Protein AF-A0AAW6ASC0-F1 (afdb_monomer_lite)

Structure (mmCIF, N/CA/C/O backbone):
data_AF-A0AAW6ASC0-F1
#
_entry.id   AF-A0AAW6ASC0-F1
#
loop_
_atom_site.group_PDB
_atom_site.id
_atom_site.type_symbol
_atom_site.label_atom_id
_atom_site.label_alt_id
_atom_site.label_comp_id
_atom_site.label_asym_id
_atom_site.label_entity_id
_atom_site.label_seq_id
_atom_site.pdbx_PDB_ins_code
_atom_site.Cartn_x
_atom_site.Cartn_y
_atom_site.Cartn_z
_atom_site.occupancy
_atom_site.B_iso_or_equiv
_atom_site.auth_seq_id
_atom_site.auth_comp_id
_atom_site.auth_asym_id
_atom_site.auth_atom_id
_atom_site.pdbx_PDB_model_num
ATOM 1 N N . MET A 1 1 ? -13.051 -0.414 22.243 1.00 52.97 1 MET A N 1
ATOM 2 C CA . MET A 1 1 ? -13.133 -1.240 21.021 1.00 52.97 1 MET A CA 1
ATOM 3 C C . MET A 1 1 ? -11.727 -1.331 20.473 1.00 52.97 1 MET A C 1
ATOM 5 O O . MET A 1 1 ? -11.090 -0.286 20.398 1.00 52.97 1 MET A O 1
ATOM 9 N N . ASN A 1 2 ? -11.234 -2.539 20.194 1.00 76.06 2 ASN A N 1
ATOM 10 C CA . ASN A 1 2 ? -9.949 -2.701 19.512 1.00 76.06 2 ASN A CA 1
ATOM 11 C C . ASN A 1 2 ? -10.101 -2.214 18.070 1.00 76.06 2 ASN A C 1
ATOM 13 O O . ASN A 1 2 ? -11.161 -2.413 17.476 1.00 76.06 2 ASN A O 1
ATOM 17 N N . LYS A 1 3 ? -9.079 -1.520 17.565 1.00 87.81 3 LYS A N 1
ATOM 18 C CA . LYS A 1 3 ? -9.037 -1.057 16.177 1.00 87.81 3 LYS A CA 1
ATOM 19 C C . LYS A 1 3 ? -8.901 -2.261 15.249 1.00 87.81 3 LYS A C 1
ATOM 21 O O . LYS A 1 3 ? -8.164 -3.194 15.563 1.00 87.81 3 LYS A O 1
ATOM 26 N N . LEU A 1 4 ? -9.577 -2.214 14.111 1.00 93.69 4 LEU A N 1
ATOM 27 C CA . LEU A 1 4 ? -9.380 -3.148 13.013 1.00 93.69 4 LEU A CA 1
ATOM 28 C C . LEU A 1 4 ? -8.395 -2.543 12.015 1.00 93.69 4 LEU A C 1
ATOM 30 O O . LEU A 1 4 ? -8.619 -1.450 11.490 1.00 93.69 4 LEU A O 1
ATOM 34 N N . TYR A 1 5 ? -7.322 -3.270 11.730 1.00 96.94 5 TYR A N 1
ATOM 35 C CA . TYR A 1 5 ? -6.298 -2.869 10.772 1.00 96.94 5 TYR A CA 1
ATOM 36 C C . TYR A 1 5 ? -6.492 -3.586 9.437 1.00 96.94 5 TYR A C 1
ATOM 38 O O . TYR A 1 5 ? -6.975 -4.716 9.388 1.00 96.94 5 TYR A O 1
ATOM 46 N N . THR A 1 6 ? -6.108 -2.940 8.338 1.00 97.75 6 THR A N 1
ATOM 47 C CA . THR A 1 6 ? -6.100 -3.545 6.999 1.00 97.75 6 THR A CA 1
ATOM 48 C C . THR A 1 6 ? -4.784 -3.239 6.298 1.00 97.75 6 THR A C 1
ATOM 50 O O . THR A 1 6 ? -4.378 -2.079 6.211 1.00 97.75 6 THR A O 1
ATOM 53 N N . LEU A 1 7 ? -4.121 -4.277 5.786 1.00 98.19 7 LEU A N 1
ATOM 54 C CA . LEU A 1 7 ? -2.989 -4.153 4.870 1.00 98.19 7 LEU A CA 1
ATOM 55 C C . LEU A 1 7 ? -3.509 -4.164 3.437 1.00 98.19 7 LEU A C 1
ATOM 57 O O . LEU A 1 7 ? -4.030 -5.180 2.987 1.00 98.19 7 LEU A O 1
ATOM 61 N N . ILE A 1 8 ? -3.339 -3.062 2.718 1.00 98.56 8 ILE A N 1
ATOM 62 C CA . ILE A 1 8 ? -3.605 -2.989 1.281 1.00 98.56 8 ILE A CA 1
ATOM 63 C C . ILE A 1 8 ? -2.285 -3.262 0.574 1.00 98.56 8 ILE A C 1
ATOM 65 O O . ILE A 1 8 ? -1.306 -2.541 0.793 1.00 98.56 8 ILE A O 1
ATOM 69 N N . THR A 1 9 ? -2.224 -4.320 -0.230 1.00 98.56 9 THR A N 1
ATOM 70 C CA . THR A 1 9 ? -0.949 -4.806 -0.768 1.00 98.56 9 THR A CA 1
ATOM 71 C C . THR A 1 9 ? -1.096 -5.504 -2.112 1.00 98.56 9 THR A C 1
ATOM 73 O O . THR A 1 9 ? -2.075 -6.201 -2.348 1.00 98.56 9 THR A O 1
ATOM 76 N N . ASN A 1 10 ? -0.089 -5.380 -2.975 1.00 98.12 10 ASN A N 1
ATOM 77 C CA . ASN A 1 10 ? 0.091 -6.241 -4.153 1.00 98.12 10 ASN A CA 1
ATOM 78 C C . ASN A 1 10 ? 1.175 -7.319 -3.931 1.00 98.12 10 ASN A C 1
ATOM 80 O O . ASN A 1 10 ? 1.584 -8.019 -4.858 1.00 98.12 10 ASN A O 1
ATOM 84 N N . ASN A 1 11 ? 1.679 -7.446 -2.703 1.00 97.81 11 ASN A N 1
ATOM 85 C CA . ASN A 1 11 ? 2.768 -8.341 -2.344 1.00 97.81 11 ASN A CA 1
ATOM 86 C C . ASN A 1 11 ? 2.223 -9.669 -1.800 1.00 97.81 11 ASN A C 1
ATOM 88 O O . ASN A 1 11 ? 1.685 -9.735 -0.693 1.00 97.81 11 ASN A O 1
ATOM 92 N N . GLU A 1 12 ? 2.399 -10.749 -2.563 1.00 97.06 12 GLU A N 1
ATOM 93 C CA . GLU A 1 12 ? 1.945 -12.089 -2.167 1.00 97.06 12 GLU A CA 1
ATOM 94 C C . GLU A 1 12 ? 2.548 -12.553 -0.832 1.00 97.06 12 GLU A C 1
ATOM 96 O O . GLU A 1 12 ? 1.844 -13.174 -0.042 1.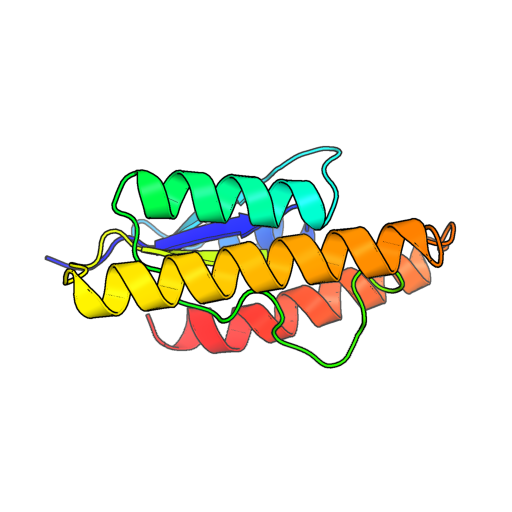00 97.06 12 GLU A O 1
ATOM 101 N N . LEU A 1 13 ? 3.790 -12.170 -0.499 1.00 96.50 13 LEU A N 1
ATOM 102 C CA . LEU A 1 13 ? 4.407 -12.562 0.774 1.00 96.50 13 LEU A CA 1
ATOM 103 C C . LEU A 1 13 ? 3.706 -11.916 1.973 1.00 96.50 13 LEU A C 1
ATOM 105 O O . LEU A 1 13 ? 3.668 -12.489 3.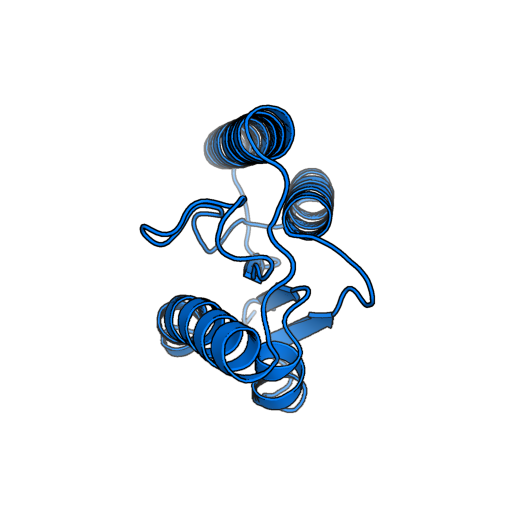063 1.00 96.50 13 LEU A O 1
ATOM 109 N N . VAL A 1 14 ? 3.152 -10.715 1.799 1.00 97.12 14 VAL A N 1
ATOM 110 C CA . VAL A 1 14 ? 2.360 -10.044 2.839 1.00 97.12 14 VAL A CA 1
ATOM 111 C C . VAL A 1 14 ? 1.013 -10.749 2.991 1.00 97.12 14 VAL A C 1
ATOM 113 O O . VAL A 1 14 ? 0.610 -11.043 4.116 1.00 97.12 14 VAL A O 1
ATOM 116 N N . LYS A 1 15 ? 0.359 -11.102 1.877 1.00 96.88 15 LYS A N 1
ATOM 117 C CA . LYS A 1 15 ? -0.869 -11.914 1.876 1.00 96.88 15 LYS A CA 1
ATOM 118 C C . LYS A 1 15 ? -0.670 -13.256 2.575 1.00 96.88 15 LYS A C 1
ATOM 120 O O . LYS A 1 15 ? -1.466 -13.605 3.439 1.00 96.88 15 LYS A O 1
ATOM 125 N N . GLU A 1 16 ? 0.378 -13.995 2.233 1.00 95.50 16 GLU A N 1
ATOM 126 C CA . GLU A 1 16 ? 0.663 -15.309 2.816 1.00 95.50 16 GLU A CA 1
ATOM 127 C C . GLU A 1 16 ? 0.971 -15.218 4.312 1.00 95.50 16 GLU A C 1
ATOM 129 O O . GLU A 1 16 ? 0.446 -16.002 5.101 1.00 95.50 16 GLU A O 1
ATOM 134 N N . ARG A 1 17 ? 1.789 -14.238 4.720 1.00 94.69 17 ARG A N 1
ATOM 135 C CA . ARG A 1 17 ? 2.192 -14.073 6.122 1.00 94.69 17 ARG A CA 1
ATOM 136 C C . ARG A 1 17 ? 1.044 -13.609 7.014 1.00 94.69 17 ARG A C 1
ATOM 138 O O . ARG A 1 17 ? 0.922 -14.097 8.135 1.00 94.69 17 ARG A O 1
ATOM 145 N N . TYR A 1 18 ? 0.233 -12.662 6.542 1.00 95.00 18 TYR A N 1
ATOM 146 C CA . TYR A 1 18 ? -0.753 -11.972 7.378 1.00 95.00 18 TYR A CA 1
ATOM 147 C C . TYR A 1 18 ? -2.211 -12.344 7.077 1.00 95.00 18 TYR A C 1
ATOM 149 O O . TYR A 1 18 ? -3.097 -12.003 7.855 1.00 95.00 18 TYR A O 1
ATOM 157 N N . GLY A 1 19 ? -2.488 -13.094 6.008 1.00 88.00 19 GLY A N 1
ATOM 158 C CA . GLY A 1 19 ? -3.852 -13.485 5.630 1.00 88.00 19 GLY A CA 1
ATOM 159 C C . GLY A 1 19 ? -4.564 -14.381 6.651 1.00 88.00 19 GLY A C 1
ATOM 160 O O . GLY A 1 19 ? -5.788 -14.451 6.650 1.00 88.00 19 GLY A O 1
ATOM 161 N N . ALA A 1 20 ? -3.813 -15.036 7.541 1.00 85.00 20 ALA A N 1
ATOM 162 C CA . ALA A 1 20 ? -4.339 -15.844 8.644 1.00 85.00 20 ALA A CA 1
ATOM 163 C C . ALA A 1 20 ? -3.983 -15.276 10.034 1.00 85.00 20 ALA A C 1
ATOM 165 O O . ALA A 1 20 ? -4.071 -15.997 11.027 1.00 85.00 20 ALA A O 1
ATOM 166 N N . TYR A 1 21 ? -3.551 -14.010 10.117 1.00 79.69 21 TYR A N 1
ATOM 167 C CA . TYR A 1 21 ? -2.949 -13.449 11.334 1.00 79.69 21 TYR A CA 1
ATOM 168 C C . TYR A 1 21 ? -3.927 -13.352 12.514 1.00 79.69 21 TYR A C 1
ATOM 170 O O . TYR A 1 21 ? -3.547 -13.595 13.656 1.00 79.69 21 TYR A O 1
ATOM 178 N N . GLY A 1 22 ? -5.198 -13.034 12.260 1.00 77.19 22 GLY A N 1
ATOM 179 C CA . GLY A 1 22 ? -6.219 -12.957 13.303 1.00 77.19 22 GLY A CA 1
ATOM 180 C C . GLY A 1 22 ? -7.376 -12.035 12.935 1.00 77.19 22 GLY A C 1
ATOM 181 O O . GLY A 1 22 ? -7.453 -11.528 11.824 1.00 77.19 22 GLY A O 1
ATOM 182 N N . LYS A 1 23 ? -8.290 -11.806 13.885 1.00 78.81 23 LYS A N 1
ATOM 183 C CA . LYS A 1 23 ? -9.493 -10.976 13.670 1.00 78.81 23 LYS A CA 1
ATOM 184 C C . LYS A 1 23 ? -9.224 -9.466 13.647 1.00 78.81 23 LYS A C 1
ATOM 186 O O . LYS A 1 23 ? -10.123 -8.710 13.307 1.00 78.81 23 LYS A O 1
ATOM 191 N N . GLU A 1 24 ? -8.030 -9.042 14.049 1.00 85.56 24 GLU A N 1
ATOM 192 C CA . GLU A 1 24 ? -7.664 -7.627 14.218 1.00 85.56 24 GLU A CA 1
ATOM 193 C C . GLU A 1 24 ? -6.870 -7.072 13.025 1.00 85.56 24 GLU A C 1
ATOM 195 O O . GLU A 1 24 ? -6.664 -5.863 12.934 1.00 85.56 24 GLU A O 1
ATOM 200 N N . LEU A 1 25 ? -6.472 -7.938 12.084 1.00 94.50 25 LEU A N 1
ATOM 201 C CA . LEU A 1 25 ? -5.719 -7.572 10.890 1.00 94.50 25 LEU A CA 1
ATOM 202 C C . LEU A 1 25 ? -6.303 -8.261 9.655 1.00 94.50 25 LEU A C 1
ATOM 204 O O . LEU A 1 25 ? -6.214 -9.478 9.507 1.00 94.50 25 LEU A O 1
ATOM 208 N N . ASN A 1 26 ? -6.850 -7.463 8.747 1.00 95.62 26 ASN A N 1
ATOM 209 C CA . ASN A 1 26 ?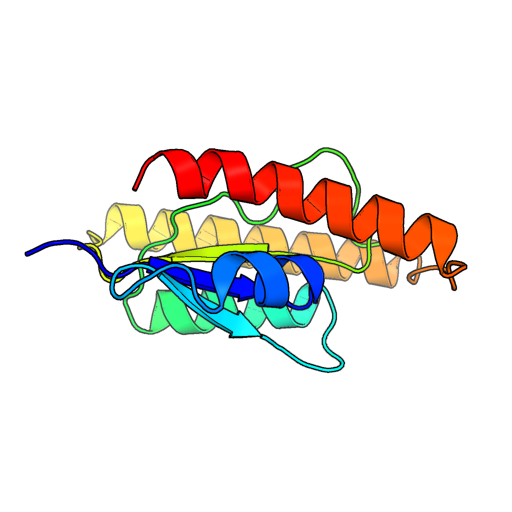 -7.257 -7.903 7.421 1.00 95.62 26 ASN A CA 1
ATOM 210 C C . ASN A 1 26 ? -6.125 -7.693 6.412 1.00 95.62 26 ASN A C 1
ATOM 212 O O . ASN A 1 26 ? -5.301 -6.785 6.554 1.00 95.62 26 ASN A O 1
ATOM 216 N N . VAL A 1 27 ? -6.137 -8.483 5.339 1.00 97.44 27 VAL A N 1
ATOM 217 C CA . VAL A 1 27 ? -5.293 -8.241 4.166 1.00 97.44 27 VAL A CA 1
ATOM 218 C C . VAL A 1 27 ? -6.172 -8.085 2.936 1.00 97.44 27 VAL A C 1
ATOM 220 O O . VAL A 1 27 ? -6.857 -9.021 2.525 1.00 97.44 27 VAL A O 1
ATOM 223 N N . GLU A 1 28 ? -6.124 -6.903 2.335 1.00 97.81 28 GLU A N 1
ATOM 224 C CA . GLU A 1 28 ? -6.695 -6.626 1.026 1.00 97.81 28 GLU A CA 1
ATOM 225 C C . GLU A 1 28 ? -5.596 -6.772 -0.032 1.00 97.81 28 GLU A C 1
ATOM 227 O O . GLU A 1 28 ? -4.783 -5.873 -0.261 1.00 97.81 28 GLU A O 1
ATOM 232 N N . TYR A 1 29 ? -5.553 -7.952 -0.649 1.00 98.25 29 TYR A N 1
ATOM 233 C CA . TYR A 1 29 ? -4.601 -8.262 -1.708 1.00 98.25 29 TYR A CA 1
ATOM 234 C C . TYR A 1 29 ? -5.132 -7.824 -3.075 1.00 98.25 29 TYR A C 1
ATOM 236 O O . TYR A 1 29 ? -6.211 -8.251 -3.488 1.00 98.25 29 TYR A O 1
ATOM 244 N N . LEU A 1 30 ? -4.351 -7.010 -3.780 1.00 98.31 30 LEU A N 1
ATOM 245 C CA . LEU A 1 30 ? -4.621 -6.551 -5.137 1.00 98.31 30 LEU A CA 1
ATOM 246 C C . LEU A 1 30 ? -3.806 -7.397 -6.123 1.00 98.31 30 LEU A C 1
ATOM 248 O O . LEU A 1 30 ? -2.605 -7.188 -6.300 1.00 98.31 30 LEU A O 1
ATOM 252 N N . GLU A 1 31 ? -4.466 -8.380 -6.729 1.00 96.06 31 GLU A N 1
ATOM 253 C CA . GLU A 1 31 ? -3.880 -9.238 -7.761 1.00 96.06 31 GLU A CA 1
ATOM 254 C C . GLU A 1 31 ? -3.613 -8.439 -9.045 1.00 96.06 31 GLU A C 1
ATOM 256 O O . GLU A 1 31 ? -4.387 -7.547 -9.393 1.00 96.06 31 GLU A O 1
ATOM 261 N N . ASP A 1 32 ? -2.490 -8.724 -9.712 1.00 93.44 32 ASP A N 1
ATOM 262 C CA . ASP A 1 32 ? -2.036 -8.050 -10.941 1.00 93.44 32 ASP A CA 1
ATOM 263 C C . ASP A 1 32 ? -1.971 -6.509 -10.866 1.00 93.44 32 ASP A C 1
ATOM 265 O O . ASP A 1 32 ? -2.036 -5.808 -11.877 1.00 93.44 32 ASP A O 1
ATOM 269 N N . ALA A 1 33 ? -1.799 -5.971 -9.657 1.00 96.12 33 ALA A N 1
ATOM 270 C CA . ALA A 1 33 ? -1.749 -4.540 -9.386 1.00 96.12 33 ALA A CA 1
ATOM 271 C C . ALA A 1 33 ? -0.313 -4.028 -9.193 1.00 96.12 33 ALA A C 1
ATOM 273 O O . ALA A 1 33 ? 0.572 -4.743 -8.713 1.00 96.12 33 ALA A O 1
ATOM 274 N N . GLY A 1 34 ? -0.074 -2.757 -9.517 1.00 95.38 34 GLY A N 1
ATOM 275 C CA . GLY A 1 34 ? 1.191 -2.068 -9.264 1.00 95.38 34 GLY A CA 1
ATOM 276 C C . GLY A 1 34 ? 1.179 -1.217 -7.990 1.00 95.38 34 GLY A C 1
ATOM 277 O O . GLY A 1 34 ? 0.156 -1.029 -7.331 1.00 95.38 34 GLY A O 1
ATOM 278 N N . CYS A 1 35 ? 2.331 -0.612 -7.677 1.00 96.56 35 CYS A N 1
ATOM 279 C CA . CYS A 1 35 ? 2.469 0.330 -6.558 1.00 96.56 35 CYS A CA 1
ATOM 280 C C . CYS A 1 35 ? 1.423 1.455 -6.590 1.00 96.56 35 CYS A C 1
ATOM 282 O O . CYS A 1 35 ? 0.920 1.864 -5.546 1.00 96.56 35 CYS A O 1
ATOM 284 N N . LEU A 1 36 ? 1.101 1.967 -7.781 1.00 97.38 36 LEU A N 1
ATOM 285 C CA . LEU A 1 36 ? 0.154 3.067 -7.941 1.00 97.38 36 LEU A CA 1
ATOM 286 C C . LEU A 1 36 ? -1.271 2.662 -7.541 1.00 97.38 36 LEU A C 1
ATOM 288 O O . LEU A 1 36 ? -1.963 3.452 -6.904 1.00 97.38 36 LEU A O 1
ATOM 292 N N . ASP A 1 37 ? -1.686 1.441 -7.868 1.00 98.38 37 ASP A N 1
ATOM 293 C CA . ASP A 1 37 ? -3.022 0.928 -7.559 1.00 98.38 37 ASP A CA 1
ATOM 294 C C . ASP A 1 37 ? -3.213 0.757 -6.049 1.00 98.38 37 ASP A C 1
ATOM 296 O O . ASP A 1 37 ? -4.235 1.172 -5.504 1.00 98.38 37 ASP A O 1
ATOM 300 N N . VAL A 1 38 ? -2.187 0.252 -5.352 1.00 98.56 38 VAL A N 1
ATOM 301 C CA . VAL A 1 38 ? -2.169 0.168 -3.880 1.00 98.56 38 VAL A CA 1
ATOM 302 C C . VAL A 1 38 ? -2.333 1.556 -3.255 1.00 98.56 38 VAL A C 1
ATOM 304 O O . VAL A 1 38 ? -3.142 1.735 -2.343 1.00 98.56 38 VAL A O 1
ATOM 307 N N . LEU A 1 39 ? -1.603 2.559 -3.758 1.00 98.62 39 LEU A N 1
ATOM 308 C CA . LEU A 1 39 ? -1.700 3.933 -3.258 1.00 98.62 39 LEU A CA 1
ATOM 309 C C . LEU A 1 39 ? -3.084 4.546 -3.517 1.00 98.62 39 LEU A C 1
ATOM 311 O O . LEU A 1 39 ? -3.634 5.200 -2.634 1.00 98.62 39 LEU A O 1
ATOM 315 N N . ILE A 1 40 ? -3.663 4.328 -4.701 1.00 98.62 40 ILE A N 1
ATOM 316 C CA . ILE A 1 40 ? -5.012 4.809 -5.031 1.00 98.62 40 ILE A CA 1
ATOM 317 C C . ILE A 1 40 ? -6.045 4.160 -4.108 1.00 98.62 40 ILE A C 1
ATOM 319 O O . ILE A 1 40 ? -6.845 4.870 -3.501 1.00 98.62 40 ILE A O 1
ATOM 323 N N . LYS A 1 41 ? -5.979 2.837 -3.927 1.00 98.75 41 LYS A N 1
ATOM 324 C CA . LYS A 1 41 ? -6.890 2.101 -3.046 1.00 98.75 41 LYS A CA 1
ATOM 325 C C . LYS A 1 41 ? -6.812 2.599 -1.601 1.00 98.75 41 LYS A C 1
ATOM 327 O O . LYS A 1 41 ? -7.847 2.825 -0.978 1.00 98.75 41 LYS A O 1
ATOM 332 N N . ALA A 1 42 ? -5.602 2.821 -1.085 1.00 98.62 42 ALA A N 1
ATOM 333 C CA . ALA A 1 42 ? -5.404 3.358 0.258 1.00 98.62 42 ALA A CA 1
ATOM 334 C C . ALA A 1 42 ? -5.982 4.770 0.415 1.00 98.62 42 ALA A C 1
ATOM 336 O O . ALA A 1 42 ? -6.641 5.056 1.413 1.00 98.62 42 ALA A O 1
ATOM 337 N N . ARG A 1 43 ? -5.804 5.642 -0.583 1.00 98.62 43 ARG A N 1
ATOM 338 C CA . ARG A 1 43 ? -6.395 6.985 -0.570 1.00 98.62 43 ARG A CA 1
ATOM 339 C C . ARG A 1 43 ? -7.920 6.914 -0.567 1.00 98.62 43 ARG A C 1
ATOM 341 O O . ARG A 1 43 ? -8.556 7.634 0.195 1.00 98.62 43 ARG A O 1
ATOM 348 N N . ASP A 1 44 ? -8.502 6.059 -1.400 1.00 98.62 44 ASP A N 1
ATOM 349 C CA . ASP A 1 44 ? -9.956 5.921 -1.490 1.00 98.62 44 ASP A CA 1
ATOM 350 C C . ASP A 1 44 ? -10.547 5.412 -0.164 1.00 98.62 44 ASP A C 1
ATOM 352 O O . ASP A 1 44 ? -11.586 5.904 0.275 1.00 98.62 44 ASP A O 1
ATOM 356 N N . ALA A 1 45 ? -9.847 4.508 0.531 1.00 98.31 45 ALA A N 1
ATOM 357 C CA . ALA A 1 45 ? -10.214 4.091 1.884 1.00 98.31 45 ALA A CA 1
ATOM 358 C C . ALA A 1 45 ? -10.133 5.248 2.896 1.00 98.31 45 ALA A C 1
ATOM 360 O O . ALA A 1 45 ? -11.039 5.417 3.711 1.00 98.31 45 ALA A O 1
ATOM 361 N N . ILE A 1 46 ? -9.099 6.094 2.815 1.00 97.94 46 ILE A N 1
ATOM 362 C CA . ILE A 1 46 ? -8.967 7.278 3.680 1.00 97.94 46 ILE A CA 1
ATOM 363 C C . ILE A 1 46 ? -10.096 8.275 3.420 1.00 97.94 46 ILE A C 1
ATOM 365 O O . ILE A 1 46 ? -10.728 8.720 4.372 1.00 97.94 46 ILE A O 1
ATOM 369 N N . HIS A 1 47 ? -10.436 8.563 2.158 1.00 97.19 47 HIS A N 1
ATOM 370 C CA . HIS A 1 47 ? -11.634 9.348 1.820 1.00 97.19 47 HIS A CA 1
ATOM 371 C C . HIS A 1 47 ? -12.924 8.724 2.381 1.00 97.19 47 HIS A C 1
ATOM 373 O O . HIS A 1 47 ? -13.852 9.451 2.730 1.00 97.19 47 HIS A O 1
ATOM 379 N N . GLY A 1 48 ? -12.973 7.394 2.494 1.00 95.81 48 GLY A N 1
ATOM 380 C CA . GLY A 1 48 ? -14.042 6.641 3.151 1.00 95.81 48 GLY A CA 1
ATOM 381 C C . GLY A 1 48 ? -14.022 6.682 4.685 1.00 95.81 48 GLY A C 1
ATOM 382 O O . GLY A 1 48 ? -14.887 6.074 5.311 1.00 95.81 48 GLY A O 1
ATOM 383 N N . GLY A 1 49 ? -13.070 7.392 5.295 1.00 95.38 49 GLY A N 1
ATOM 384 C CA . GLY A 1 49 ? -12.947 7.572 6.741 1.00 95.38 49 GLY A CA 1
ATOM 385 C C . GLY A 1 49 ? -11.908 6.677 7.418 1.00 95.38 49 GLY A C 1
ATOM 386 O O . GLY A 1 49 ? -11.810 6.706 8.644 1.00 95.38 49 GLY A O 1
ATOM 387 N N . SER A 1 50 ? -11.133 5.885 6.669 1.00 97.31 50 SER A N 1
ATOM 388 C CA . SER A 1 50 ? -10.035 5.110 7.252 1.00 97.31 50 SER A CA 1
ATOM 389 C C . SER A 1 50 ? -8.876 6.001 7.698 1.00 97.31 50 SER A C 1
ATOM 391 O O . SER A 1 50 ? -8.538 7.006 7.072 1.00 97.31 50 SER A O 1
ATOM 393 N N . ARG A 1 51 ? -8.208 5.580 8.766 1.00 97.62 51 ARG A N 1
ATOM 394 C CA . ARG A 1 51 ? -6.988 6.195 9.277 1.00 97.62 51 ARG A CA 1
ATOM 395 C C . ARG A 1 51 ? -5.763 5.629 8.563 1.00 97.62 51 ARG A C 1
ATOM 397 O O . ARG A 1 51 ? -5.650 4.415 8.428 1.00 97.62 51 ARG A O 1
ATOM 404 N N . LEU A 1 52 ? -4.820 6.483 8.170 1.00 98.00 52 LEU A N 1
ATOM 405 C CA . LEU A 1 52 ? -3.515 6.056 7.660 1.00 98.00 52 LEU A CA 1
ATOM 406 C C . LEU A 1 52 ? -2.588 5.692 8.829 1.00 98.00 52 LEU A C 1
ATOM 408 O O . LEU A 1 52 ? -2.366 6.512 9.716 1.00 98.00 52 LEU A O 1
ATOM 412 N N . GLU A 1 53 ? -2.034 4.478 8.835 1.00 96.94 53 GLU A N 1
ATOM 413 C CA . GLU A 1 53 ? -1.181 3.990 9.938 1.00 96.94 53 GLU A CA 1
ATOM 414 C C . GLU A 1 53 ? 0.300 3.873 9.544 1.00 96.94 53 GLU A C 1
ATOM 416 O O . GLU A 1 53 ? 1.183 3.810 10.399 1.00 96.94 53 GLU A O 1
ATOM 421 N N . THR A 1 54 ? 0.604 3.877 8.245 1.00 96.88 54 THR A N 1
ATOM 422 C CA . THR A 1 54 ? 1.981 3.839 7.729 1.00 96.88 54 THR A CA 1
ATOM 423 C C . THR A 1 54 ? 2.196 4.881 6.653 1.00 96.88 54 THR A C 1
ATOM 425 O O . THR A 1 54 ? 1.358 5.032 5.768 1.00 96.88 54 THR A O 1
ATOM 428 N N . HIS A 1 55 ? 3.363 5.525 6.646 1.00 95.50 55 HIS A N 1
ATOM 429 C CA . HIS A 1 55 ? 3.718 6.427 5.555 1.00 95.50 55 HIS A CA 1
ATOM 430 C C . HIS A 1 55 ? 3.821 5.647 4.218 1.00 95.50 55 HIS A C 1
ATOM 432 O O . HIS A 1 55 ? 4.609 4.701 4.139 1.00 95.50 55 HIS A O 1
ATOM 438 N N . PRO A 1 56 ? 3.111 6.027 3.135 1.00 94.75 56 PRO A N 1
ATOM 439 C CA . PRO A 1 56 ? 3.003 5.195 1.923 1.00 94.75 56 PRO A CA 1
ATOM 440 C C . PRO A 1 56 ? 4.328 5.039 1.162 1.00 94.75 56 PRO A C 1
ATOM 442 O O . PRO A 1 56 ? 4.610 4.027 0.515 1.00 94.75 56 PRO A O 1
ATOM 445 N N . MET A 1 57 ? 5.189 6.047 1.283 1.00 91.88 57 MET A N 1
ATOM 446 C CA . MET A 1 57 ? 6.538 6.061 0.714 1.00 91.88 57 MET A CA 1
ATOM 447 C C . MET A 1 57 ? 7.609 5.620 1.722 1.00 91.88 57 MET A C 1
ATOM 449 O O . MET A 1 57 ? 8.744 6.077 1.642 1.00 91.88 57 MET A O 1
ATOM 453 N N . ALA A 1 58 ? 7.262 4.775 2.699 1.00 85.75 58 ALA A N 1
ATOM 454 C CA . ALA A 1 58 ? 8.253 4.182 3.593 1.00 85.75 58 ALA A CA 1
ATOM 455 C C . ALA A 1 58 ? 9.301 3.373 2.801 1.00 85.75 58 ALA A C 1
ATOM 457 O O . ALA A 1 58 ? 8.965 2.655 1.854 1.00 85.75 58 ALA A O 1
ATOM 458 N N . GLY A 1 59 ? 10.567 3.492 3.213 1.00 85.62 59 GLY A N 1
ATOM 459 C CA . GLY A 1 59 ? 11.722 2.876 2.554 1.00 85.62 59 GLY A CA 1
ATOM 460 C C . GLY A 1 59 ? 12.473 3.817 1.602 1.00 85.62 59 GLY A C 1
ATOM 461 O O . GLY A 1 59 ? 11.993 4.882 1.228 1.00 85.62 59 GLY A O 1
ATOM 462 N N . SER A 1 60 ? 13.692 3.430 1.220 1.00 87.25 60 SER A N 1
ATOM 463 C CA . SER A 1 60 ? 14.572 4.221 0.341 1.00 87.25 60 SER A CA 1
ATOM 464 C C . SER A 1 60 ? 14.498 3.825 -1.139 1.00 87.25 60 SER A C 1
ATOM 466 O O . SER A 1 60 ? 15.066 4.511 -1.991 1.00 87.25 60 SER A O 1
ATOM 468 N N . ILE A 1 61 ? 13.816 2.721 -1.459 1.00 90.44 61 ILE A N 1
ATOM 469 C CA . ILE A 1 61 ? 13.717 2.201 -2.826 1.00 90.44 61 ILE A CA 1
ATOM 470 C C . ILE A 1 61 ? 12.582 2.903 -3.563 1.00 90.44 61 ILE A C 1
ATOM 472 O O . ILE A 1 61 ? 11.462 3.007 -3.063 1.00 90.44 61 ILE A O 1
ATOM 476 N N . LYS A 1 62 ? 12.873 3.384 -4.773 1.00 91.56 62 LYS A N 1
ATOM 477 C CA . LYS A 1 62 ? 11.912 4.148 -5.568 1.00 91.56 62 LYS A CA 1
ATOM 478 C C . LYS A 1 62 ? 10.824 3.237 -6.160 1.00 91.56 62 LYS A C 1
ATOM 480 O O . LYS A 1 62 ? 11.111 2.083 -6.490 1.00 91.56 62 LYS A O 1
ATOM 485 N N . PRO A 1 63 ? 9.606 3.756 -6.407 1.00 90.19 63 PRO A N 1
ATOM 486 C CA . PRO A 1 63 ? 8.516 2.984 -7.018 1.00 90.19 63 PRO A CA 1
ATOM 487 C C . PRO A 1 63 ? 8.797 2.457 -8.430 1.00 90.19 63 PRO A C 1
ATOM 489 O O . PRO A 1 63 ? 8.143 1.524 -8.871 1.00 90.19 63 PRO A O 1
ATOM 492 N N . ASN A 1 64 ? 9.762 3.040 -9.148 1.00 93.19 64 ASN A N 1
ATOM 493 C CA . ASN A 1 64 ? 10.224 2.537 -10.445 1.00 93.19 64 ASN A CA 1
ATOM 494 C C . ASN A 1 64 ? 11.389 1.537 -10.346 1.00 93.19 64 ASN A C 1
ATOM 496 O O . ASN A 1 64 ? 12.011 1.198 -11.352 1.00 93.19 64 ASN A O 1
ATOM 500 N N . GLN A 1 65 ? 11.713 1.085 -9.136 1.00 93.94 65 GLN A N 1
ATOM 501 C CA . GLN A 1 65 ? 12.702 0.043 -8.876 1.00 93.94 65 GLN A CA 1
ATOM 502 C C . GLN A 1 65 ? 12.037 -1.168 -8.223 1.00 93.94 65 GLN A C 1
ATOM 504 O O . GLN A 1 65 ? 12.234 -2.279 -8.697 1.00 93.94 65 GLN A O 1
ATOM 509 N N . ASN A 1 66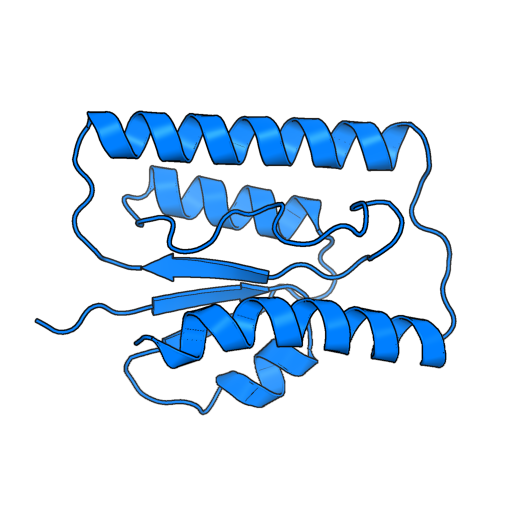 ? 11.224 -0.956 -7.185 1.00 94.75 66 ASN A N 1
ATOM 510 C CA . ASN A 1 66 ? 10.472 -2.021 -6.524 1.00 94.75 66 ASN A CA 1
ATOM 511 C C . ASN A 1 66 ? 9.003 -2.006 -6.996 1.00 94.75 66 ASN A C 1
ATOM 513 O O . ASN A 1 66 ? 8.337 -0.987 -6.799 1.00 94.75 66 ASN A O 1
ATOM 517 N N . PRO A 1 67 ? 8.494 -3.102 -7.596 1.00 94.69 67 PRO A N 1
ATOM 518 C CA . PRO A 1 67 ? 7.103 -3.193 -8.041 1.00 94.69 67 PRO A CA 1
ATOM 519 C C . PRO A 1 67 ? 6.100 -3.486 -6.910 1.00 94.69 67 PRO A C 1
ATOM 521 O O . PRO A 1 67 ? 4.895 -3.468 -7.160 1.00 94.69 67 PRO A O 1
ATOM 524 N N . TYR A 1 68 ? 6.566 -3.772 -5.692 1.00 96.88 68 TYR A N 1
ATOM 525 C CA . TYR A 1 68 ? 5.734 -4.145 -4.551 1.00 96.88 68 TYR A CA 1
ATOM 526 C C . TYR A 1 68 ? 5.535 -2.989 -3.577 1.00 96.88 68 TYR A C 1
ATOM 528 O O . TYR A 1 68 ? 6.455 -2.212 -3.290 1.00 96.88 68 TYR A O 1
ATOM 536 N N . LYS A 1 69 ? 4.313 -2.895 -3.058 1.00 97.50 69 LYS A N 1
ATOM 537 C CA . LYS A 1 69 ? 3.914 -1.889 -2.088 1.00 97.50 69 LYS A CA 1
ATOM 538 C C . LYS A 1 69 ? 2.863 -2.444 -1.141 1.00 97.50 69 LYS A C 1
ATOM 540 O O . LYS A 1 69 ? 1.880 -3.044 -1.571 1.00 97.50 69 LYS A O 1
ATOM 545 N N . THR A 1 70 ? 3.039 -2.123 0.133 1.00 98.12 70 THR A N 1
ATOM 546 C CA . THR A 1 70 ? 2.033 -2.304 1.175 1.00 98.12 70 THR A CA 1
ATOM 547 C C . THR A 1 70 ? 1.765 -0.995 1.920 1.00 98.12 70 THR A C 1
ATOM 549 O O . THR A 1 70 ? 2.697 -0.255 2.241 1.00 98.12 70 THR A O 1
ATOM 552 N N . VAL A 1 71 ? 0.492 -0.712 2.208 1.00 98.31 71 VAL A N 1
ATOM 553 C CA . VAL A 1 71 ? 0.047 0.394 3.072 1.00 98.31 71 VAL A CA 1
ATOM 554 C C . VAL A 1 71 ? -0.898 -0.159 4.134 1.00 98.31 71 VAL A C 1
ATOM 556 O O . VAL A 1 71 ? -1.809 -0.921 3.819 1.00 98.31 71 VAL A O 1
ATOM 559 N N . MET A 1 72 ? -0.690 0.229 5.390 1.00 97.94 72 MET A N 1
ATOM 560 C CA . MET A 1 72 ? -1.566 -0.111 6.508 1.00 97.94 72 MET A CA 1
ATOM 561 C C . MET A 1 72 ? -2.516 1.042 6.817 1.00 97.94 72 MET A C 1
ATOM 563 O O . MET A 1 72 ? -2.100 2.200 6.941 1.00 97.94 72 MET A O 1
ATOM 567 N N . ILE A 1 73 ? -3.788 0.698 6.980 1.00 98.00 73 ILE A N 1
ATOM 568 C CA . ILE A 1 73 ? -4.860 1.595 7.415 1.00 98.00 73 ILE A CA 1
ATOM 569 C C . ILE A 1 73 ? -5.620 0.980 8.596 1.00 98.00 73 ILE A C 1
ATOM 571 O O . ILE A 1 73 ? -5.473 -0.213 8.875 1.00 98.00 73 ILE A O 1
ATOM 575 N N . SER A 1 74 ? -6.449 1.768 9.279 1.00 97.19 74 SER A N 1
ATOM 576 C CA . SER A 1 74 ? -7.354 1.271 10.324 1.00 97.19 74 SER A CA 1
ATOM 577 C C . SER A 1 74 ? -8.713 1.972 10.333 1.00 97.19 74 SER A C 1
ATOM 579 O O . SER A 1 74 ? -8.913 2.990 9.668 1.00 97.19 74 SER A O 1
ATOM 581 N N . ASP A 1 75 ? -9.645 1.441 11.123 1.00 95.69 75 ASP A N 1
ATOM 582 C CA . ASP A 1 75 ? -10.931 2.071 11.465 1.00 95.69 75 ASP A CA 1
ATOM 583 C C . ASP A 1 75 ? -10.834 3.067 12.641 1.00 95.69 75 ASP A C 1
ATOM 585 O O . ASP A 1 75 ? -11.841 3.469 13.233 1.00 95.69 75 ASP A O 1
ATOM 589 N N . GLY A 1 76 ? -9.613 3.464 13.011 1.00 94.06 76 GLY A N 1
ATOM 590 C CA . GLY A 1 76 ? -9.379 4.438 14.065 1.00 94.06 76 GLY A CA 1
ATOM 591 C C . GLY A 1 76 ? -10.037 5.786 13.766 1.00 94.06 76 GLY A C 1
ATOM 592 O O . GLY A 1 76 ? -10.147 6.202 12.618 1.00 94.06 76 GLY A O 1
ATOM 593 N N . LYS A 1 77 ? -10.434 6.505 14.823 1.00 92.69 77 LYS A N 1
ATOM 594 C CA . LYS A 1 77 ? -10.938 7.877 14.684 1.00 92.69 77 LYS A CA 1
ATOM 595 C C . LYS A 1 77 ? -9.882 8.763 14.014 1.00 92.69 77 LYS A C 1
ATOM 597 O O . LYS A 1 77 ? -8.701 8.670 14.355 1.00 92.69 77 LYS A O 1
ATOM 602 N N . VAL A 1 78 ? -10.351 9.616 13.112 1.00 95.50 78 VAL A N 1
ATOM 603 C CA . VAL A 1 78 ? -9.565 10.629 12.407 1.00 95.50 78 VAL A CA 1
ATOM 604 C C . VAL A 1 78 ? -10.245 11.968 12.647 1.00 95.50 78 VAL A C 1
ATOM 606 O O . VAL A 1 78 ? -11.455 12.094 12.435 1.00 95.50 78 VAL A O 1
ATOM 609 N N . ASP A 1 79 ? -9.500 12.945 13.148 1.00 95.88 79 ASP A N 1
ATOM 610 C CA . ASP A 1 79 ? -9.998 14.313 13.260 1.00 95.88 79 ASP A CA 1
ATOM 611 C C . ASP A 1 79 ? -9.794 15.088 11.940 1.00 95.88 79 ASP A C 1
ATOM 613 O O . ASP A 1 79 ? -9.082 14.624 11.047 1.00 95.88 79 ASP A O 1
ATOM 617 N N . PRO A 1 80 ? -10.450 16.247 11.750 1.00 95.38 80 PRO A N 1
ATOM 618 C CA . PRO A 1 80 ? -10.369 16.966 10.483 1.00 95.38 80 PRO A CA 1
ATOM 619 C C . PRO A 1 80 ? -8.958 17.416 10.084 1.00 95.38 80 PRO A C 1
ATOM 621 O O . PRO A 1 80 ? -8.677 17.467 8.890 1.00 95.38 80 PRO A O 1
ATOM 624 N N . GLU A 1 81 ? -8.094 17.764 11.040 1.00 96.12 81 GLU A N 1
ATOM 625 C CA . GLU A 1 81 ? -6.734 18.238 10.753 1.00 96.12 81 GLU A CA 1
ATOM 626 C C . GLU A 1 81 ? -5.868 17.076 10.270 1.00 96.12 81 GLU A C 1
ATOM 628 O O . GLU A 1 81 ? -5.249 17.139 9.207 1.00 96.12 81 GLU A O 1
ATOM 633 N N . GLU A 1 82 ? -5.933 15.968 10.993 1.00 96.25 82 GLU A N 1
ATOM 634 C CA . GLU A 1 82 ? -5.238 14.743 10.649 1.00 96.25 82 GLU A CA 1
ATOM 635 C C . GLU A 1 82 ? -5.724 14.140 9.323 1.00 96.25 82 GLU A C 1
ATOM 637 O O . GLU A 1 82 ? -4.929 13.660 8.514 1.00 96.25 82 GLU A O 1
ATOM 642 N N . PHE A 1 83 ? -7.027 14.220 9.043 1.00 97.12 83 PHE A N 1
ATOM 643 C CA . PHE A 1 83 ? -7.569 13.818 7.748 1.00 97.12 83 PHE A CA 1
ATOM 644 C C . PHE A 1 83 ? -6.929 14.614 6.601 1.00 97.12 83 PHE A C 1
ATOM 646 O O . PHE A 1 83 ? -6.521 14.023 5.600 1.00 97.12 83 PHE A O 1
ATOM 653 N N . GLN A 1 84 ? -6.789 15.939 6.743 1.00 97.44 84 GLN A N 1
ATOM 654 C CA . GLN A 1 84 ? -6.124 16.765 5.727 1.00 97.44 84 GLN A CA 1
ATOM 655 C C . GLN A 1 84 ? -4.650 16.385 5.550 1.00 97.44 84 GLN A C 1
ATOM 657 O O . GLN A 1 84 ? -4.156 16.354 4.415 1.00 97.44 84 GLN A O 1
ATOM 662 N N . GLU A 1 85 ? -3.952 16.054 6.638 1.00 98.00 85 GLU A N 1
ATOM 663 C CA . GLU A 1 85 ? -2.577 15.555 6.574 1.00 98.00 85 GLU A CA 1
ATOM 664 C C . GLU A 1 85 ? -2.503 14.240 5.788 1.00 98.00 85 GLU A C 1
ATOM 666 O O . GLU A 1 85 ? -1.713 14.127 4.847 1.00 98.00 85 GLU A O 1
ATOM 671 N N . PHE A 1 86 ? -3.366 13.269 6.095 1.00 98.38 86 PHE A N 1
ATOM 672 C CA . PHE A 1 86 ? -3.389 11.981 5.399 1.00 98.38 86 PHE A CA 1
ATOM 673 C C . PHE A 1 86 ? -3.678 12.129 3.909 1.00 98.38 86 PHE A C 1
ATOM 675 O O . PHE A 1 86 ? -2.982 11.519 3.094 1.00 98.38 86 PHE A O 1
ATOM 682 N N . ILE A 1 87 ? -4.646 12.967 3.530 1.00 97.88 87 ILE A N 1
ATOM 683 C CA . ILE A 1 87 ? -4.927 13.251 2.118 1.00 97.88 87 ILE A CA 1
ATOM 684 C C . ILE A 1 87 ? -3.713 13.875 1.436 1.00 97.88 87 ILE A C 1
ATOM 686 O O . ILE A 1 87 ? -3.310 13.418 0.365 1.00 97.88 87 ILE A O 1
ATOM 690 N N . THR A 1 88 ? -3.072 14.851 2.076 1.00 98.19 88 THR A N 1
ATOM 691 C CA . THR A 1 88 ? -1.867 15.495 1.539 1.00 98.19 88 THR A CA 1
ATOM 692 C C . THR A 1 88 ? -0.738 14.483 1.328 1.00 98.19 88 THR A C 1
ATOM 694 O O . THR A 1 88 ? -0.114 14.451 0.264 1.00 98.19 88 THR A O 1
ATOM 697 N N . VAL A 1 89 ? -0.487 13.615 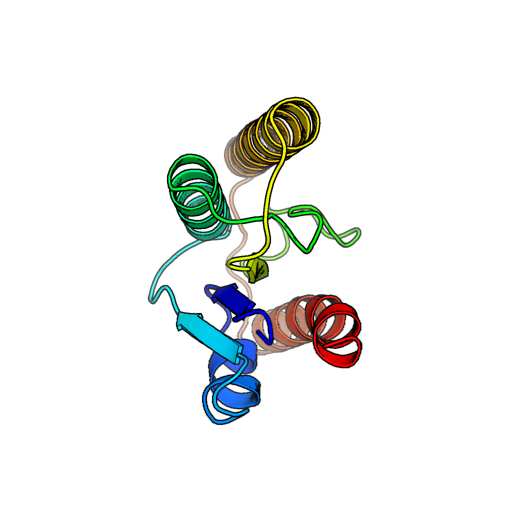2.311 1.00 98.44 89 VAL A N 1
ATOM 698 C CA . VAL A 1 89 ? 0.537 12.563 2.236 1.00 98.44 89 VAL A CA 1
ATOM 699 C C . VAL A 1 89 ? 0.227 11.564 1.119 1.00 98.44 89 VAL A C 1
ATOM 701 O O . VAL A 1 89 ? 1.125 11.214 0.343 1.00 98.44 89 VAL A O 1
ATOM 704 N N . MET A 1 90 ? -1.024 11.118 0.997 1.00 98.44 90 MET A N 1
ATOM 705 C CA . MET A 1 90 ? -1.436 10.173 -0.043 1.00 98.44 90 MET A CA 1
ATOM 706 C C . MET A 1 90 ? -1.315 10.766 -1.444 1.00 98.44 90 MET A C 1
ATOM 708 O O . MET A 1 90 ? -0.714 10.137 -2.316 1.00 98.44 90 MET A O 1
ATOM 712 N N . GLU A 1 91 ? -1.820 11.979 -1.662 1.00 98.31 91 GLU A N 1
ATOM 713 C CA . GLU A 1 91 ? -1.759 12.643 -2.968 1.00 98.31 91 GLU A CA 1
ATOM 714 C C . GLU A 1 91 ? -0.309 12.917 -3.385 1.00 98.31 91 GLU A C 1
ATOM 716 O O . GLU A 1 91 ? 0.091 12.600 -4.509 1.00 98.31 91 GLU A O 1
ATOM 721 N N . ASN A 1 92 ? 0.540 13.377 -2.461 1.00 98.19 92 ASN A N 1
ATOM 722 C CA . ASN A 1 92 ? 1.971 13.541 -2.726 1.00 98.19 92 ASN A CA 1
ATOM 723 C C . ASN A 1 92 ? 2.662 12.212 -3.066 1.00 98.19 92 ASN A C 1
ATOM 725 O O . ASN A 1 92 ? 3.502 12.159 -3.974 1.00 98.19 92 ASN A O 1
ATOM 729 N N . SER A 1 93 ? 2.297 11.129 -2.378 1.00 98.00 93 SER A N 1
ATOM 730 C CA . SER A 1 93 ? 2.827 9.786 -2.641 1.00 98.00 93 SER A CA 1
ATOM 731 C C . SER A 1 93 ? 2.414 9.281 -4.026 1.00 98.00 93 SER A C 1
ATOM 733 O O . SER A 1 93 ? 3.255 8.782 -4.778 1.00 98.00 93 SER A O 1
ATOM 735 N N . ILE A 1 94 ? 1.147 9.473 -4.405 1.00 98.44 94 ILE A N 1
ATOM 736 C CA . ILE A 1 94 ? 0.604 9.121 -5.724 1.00 98.44 94 ILE A CA 1
ATOM 737 C C . ILE A 1 94 ? 1.303 9.924 -6.825 1.00 98.44 94 ILE A C 1
ATOM 739 O O . ILE A 1 94 ? 1.781 9.337 -7.799 1.00 98.44 94 ILE A O 1
ATOM 743 N N . MET A 1 95 ? 1.410 11.249 -6.674 1.00 98.12 95 MET A N 1
ATOM 744 C CA . MET A 1 95 ? 2.098 12.115 -7.640 1.00 98.12 95 MET A CA 1
ATOM 745 C C . MET A 1 95 ? 3.560 11.701 -7.825 1.00 98.12 95 MET A C 1
ATOM 747 O O . MET A 1 95 ? 4.039 11.575 -8.953 1.00 98.12 95 MET A O 1
ATOM 751 N N . THR A 1 96 ? 4.260 11.426 -6.724 1.00 96.69 96 THR A N 1
ATOM 752 C CA . THR A 1 96 ? 5.659 10.983 -6.744 1.00 96.69 96 THR A CA 1
ATOM 753 C C . THR A 1 96 ? 5.808 9.624 -7.428 1.00 96.69 96 THR A C 1
ATOM 755 O O . THR A 1 96 ? 6.691 9.448 -8.268 1.00 96.69 96 THR A O 1
ATOM 758 N N . CYS A 1 97 ? 4.928 8.668 -7.116 1.00 96.94 97 CYS A N 1
ATOM 759 C CA . CYS A 1 97 ? 4.913 7.351 -7.747 1.00 96.94 97 CYS A CA 1
ATOM 760 C C . CYS A 1 97 ? 4.692 7.454 -9.263 1.00 96.94 97 CYS A C 1
ATOM 762 O O . CYS A 1 97 ? 5.487 6.908 -10.031 1.00 96.94 97 CYS A O 1
ATOM 764 N N . ARG A 1 98 ? 3.690 8.232 -9.699 1.00 96.94 98 ARG A N 1
ATOM 765 C CA . ARG A 1 98 ? 3.430 8.505 -11.123 1.00 96.94 98 ARG A CA 1
ATOM 766 C C . ARG A 1 98 ? 4.652 9.100 -11.809 1.00 96.94 98 ARG A C 1
ATOM 768 O O . ARG A 1 98 ? 5.054 8.601 -12.854 1.00 96.94 98 ARG A O 1
ATOM 775 N N . LYS A 1 99 ? 5.272 10.117 -11.203 1.00 96.88 99 LYS A N 1
ATOM 776 C CA . LYS A 1 99 ? 6.471 10.763 -11.750 1.00 96.88 99 LYS A CA 1
ATOM 777 C C . LYS A 1 99 ? 7.599 9.756 -11.977 1.00 96.88 99 LYS A C 1
ATOM 779 O O . LYS A 1 99 ? 8.141 9.704 -13.075 1.00 96.88 99 LYS A O 1
ATOM 784 N N . PHE A 1 100 ? 7.916 8.926 -10.983 1.00 95.56 100 PHE A N 1
ATOM 785 C CA . PHE A 1 100 ? 8.976 7.925 -11.120 1.00 95.56 100 PHE A CA 1
ATOM 786 C C . PHE A 1 100 ? 8.694 6.912 -12.232 1.00 95.56 100 PHE A C 1
ATOM 788 O O . PHE A 1 100 ? 9.604 6.605 -13.001 1.00 95.56 100 PHE A O 1
ATOM 795 N N . LEU A 1 101 ? 7.457 6.413 -12.320 1.00 94.25 101 LEU A N 1
ATOM 796 C CA . LEU A 1 101 ? 7.050 5.446 -13.343 1.00 94.25 101 LEU A CA 1
ATOM 797 C C . LEU A 1 101 ? 7.033 6.057 -14.753 1.00 94.25 101 LEU A C 1
ATOM 799 O O . LEU A 1 101 ? 7.342 5.362 -15.716 1.00 94.25 101 LEU A O 1
ATOM 803 N N . MET A 1 102 ? 6.713 7.350 -14.874 1.00 95.06 102 MET A N 1
ATOM 804 C CA . MET A 1 102 ? 6.783 8.087 -16.141 1.00 95.06 102 MET A CA 1
ATOM 805 C C . MET A 1 102 ? 8.224 8.364 -16.580 1.00 95.06 102 MET A C 1
ATOM 807 O O . MET A 1 102 ? 8.535 8.220 -17.758 1.00 95.06 102 MET A O 1
ATOM 811 N N . GLU A 1 103 ? 9.103 8.770 -15.658 1.00 95.12 103 GLU A N 1
ATOM 812 C CA . GLU A 1 103 ? 10.517 9.046 -15.960 1.00 95.12 103 GLU A CA 1
ATOM 813 C C . GLU A 1 103 ? 11.269 7.781 -16.373 1.00 95.12 103 GLU A C 1
ATOM 815 O O . GLU A 1 103 ? 12.119 7.811 -17.264 1.00 95.12 103 GLU A O 1
ATOM 820 N N . LYS A 1 104 ? 10.971 6.664 -15.705 1.00 93.69 104 LYS A N 1
ATOM 821 C CA . LYS A 1 104 ? 11.540 5.363 -16.028 1.00 93.69 104 LYS A CA 1
ATOM 822 C C . LYS A 1 104 ? 10.535 4.269 -15.663 1.00 93.69 104 LYS A C 1
ATOM 824 O O . LYS A 1 104 ? 10.223 4.137 -14.479 1.00 93.69 104 LYS A O 1
ATOM 829 N N . PRO A 1 105 ? 10.063 3.465 -16.629 1.00 90.94 105 PRO A N 1
ATOM 830 C CA . PRO A 1 105 ? 9.178 2.351 -16.325 1.00 90.94 105 PRO A CA 1
ATOM 831 C C . PRO A 1 105 ? 9.899 1.300 -15.475 1.00 90.94 105 PRO A C 1
ATOM 833 O O . PRO A 1 105 ? 11.132 1.207 -15.478 1.00 90.94 105 PRO A O 1
ATOM 836 N N . LEU A 1 106 ? 9.111 0.506 -14.749 1.00 90.94 106 LEU A N 1
ATOM 837 C CA . LEU A 1 106 ? 9.625 -0.625 -13.983 1.00 90.94 106 LEU A CA 1
ATOM 838 C C . LEU A 1 106 ? 10.370 -1.592 -14.917 1.00 90.94 106 LEU A C 1
ATOM 840 O O . LEU A 1 106 ? 9.811 -1.994 -15.939 1.00 90.94 106 LEU A O 1
ATOM 844 N N . PRO A 1 107 ? 11.619 -1.967 -14.593 1.00 91.81 107 PRO A N 1
ATOM 845 C CA . PRO A 1 107 ? 12.320 -3.009 -15.326 1.00 91.81 107 PRO A CA 1
ATOM 846 C C . PRO A 1 107 ? 11.622 -4.360 -15.173 1.00 91.81 107 PRO A C 1
ATOM 848 O O . PRO A 1 107 ? 11.009 -4.642 -14.141 1.00 91.81 107 PRO A O 1
ATOM 851 N N . GLU A 1 108 ? 11.791 -5.232 -16.164 1.00 91.56 108 GLU A N 1
ATOM 852 C CA . GLU A 1 108 ? 11.479 -6.645 -15.979 1.00 91.56 108 GLU A CA 1
ATOM 853 C C . GLU A 1 108 ? 12.555 -7.285 -15.102 1.00 91.56 108 GLU A C 1
ATOM 855 O O . GLU A 1 108 ? 13.699 -7.484 -15.513 1.00 91.56 108 GLU A O 1
ATOM 860 N N . TRP A 1 109 ? 12.186 -7.560 -13.855 1.00 93.56 109 TRP A N 1
ATOM 861 C CA . TRP A 1 109 ? 13.046 -8.242 -12.899 1.00 93.56 109 TRP A CA 1
ATOM 862 C C . TRP A 1 109 ? 12.907 -9.758 -13.019 1.00 93.56 109 TRP A C 1
ATOM 864 O O . TRP A 1 109 ? 11.812 -10.275 -13.247 1.00 93.56 109 TRP A O 1
ATOM 874 N N . ASP A 1 110 ? 14.005 -10.477 -12.796 1.00 96.12 110 ASP A N 1
ATOM 875 C CA . ASP A 1 110 ? 13.944 -11.922 -12.600 1.00 96.12 110 ASP A CA 1
ATOM 876 C C . ASP A 1 110 ? 13.247 -12.282 -11.272 1.00 96.12 110 ASP A C 1
ATOM 878 O O . ASP A 1 110 ? 13.061 -11.450 -10.377 1.00 96.12 110 ASP A O 1
ATOM 882 N N . GLU A 1 111 ? 12.848 -13.546 -11.124 1.00 94.94 111 GLU A N 1
ATOM 883 C CA . GLU A 1 111 ? 12.137 -13.999 -9.922 1.00 94.94 111 GLU A CA 1
ATOM 884 C C . GLU A 1 111 ? 12.984 -13.938 -8.644 1.00 94.94 111 GLU A C 1
ATOM 886 O O . GLU A 1 111 ? 12.427 -13.867 -7.548 1.00 94.94 111 GLU A O 1
ATOM 891 N N . LYS A 1 112 ? 14.319 -13.941 -8.744 1.00 95.69 112 LYS A N 1
ATOM 892 C CA . LYS A 1 112 ? 15.186 -13.815 -7.568 1.00 95.69 112 LYS A CA 1
ATOM 893 C C . LYS A 1 112 ? 15.112 -12.391 -7.017 1.00 95.69 112 LYS A C 1
ATOM 895 O O . LYS A 1 112 ? 14.839 -12.215 -5.834 1.00 95.69 112 LYS A O 1
ATOM 900 N N . LEU A 1 113 ? 15.267 -11.389 -7.879 1.00 95.56 113 LEU A N 1
ATOM 901 C CA . LEU A 1 113 ? 15.148 -9.982 -7.505 1.00 95.56 113 LEU A CA 1
ATOM 902 C C . LEU A 1 113 ? 13.728 -9.625 -7.071 1.00 95.56 113 LEU A C 1
ATOM 904 O O . LEU A 1 113 ? 13.558 -8.892 -6.099 1.00 95.56 113 LEU A O 1
ATOM 908 N N . LYS A 1 114 ? 12.696 -10.174 -7.724 1.00 95.69 114 LYS A N 1
ATOM 909 C CA . LYS A 1 114 ? 11.312 -9.990 -7.259 1.00 95.69 114 LYS A CA 1
ATOM 910 C C . LYS A 1 114 ? 11.126 -10.502 -5.834 1.00 95.69 114 LYS A C 1
ATOM 912 O O . LYS A 1 114 ? 10.526 -9.793 -5.033 1.00 95.69 114 LYS A O 1
ATOM 917 N N . LYS A 1 115 ? 11.662 -11.679 -5.489 1.00 96.62 115 LYS A N 1
ATOM 918 C CA . LYS A 1 115 ? 11.609 -12.203 -4.113 1.00 96.62 115 LYS A CA 1
ATOM 919 C C . LYS A 1 115 ? 12.290 -11.270 -3.113 1.00 96.62 115 LYS A C 1
ATOM 921 O O . LYS A 1 115 ? 11.698 -10.983 -2.074 1.00 96.62 115 LYS A O 1
ATOM 926 N N . ASP A 1 116 ? 13.469 -10.745 -3.445 1.00 96.81 116 ASP A N 1
ATOM 927 C CA . ASP A 1 116 ? 14.173 -9.781 -2.589 1.00 96.81 116 ASP A CA 1
ATOM 928 C C . ASP A 1 116 ? 13.335 -8.508 -2.382 1.00 96.81 116 ASP A C 1
ATOM 930 O O . ASP A 1 116 ? 13.172 -8.031 -1.259 1.00 96.81 116 ASP A O 1
ATOM 934 N N . PHE A 1 117 ? 12.719 -7.987 -3.445 1.00 96.62 117 PHE A N 1
ATOM 935 C CA . PHE A 1 117 ? 11.836 -6.825 -3.363 1.00 96.62 117 PHE A CA 1
ATOM 936 C C . PHE A 1 117 ? 10.569 -7.072 -2.533 1.00 96.62 117 PHE A C 1
ATOM 938 O O . PHE A 1 117 ? 10.180 -6.189 -1.759 1.00 96.62 117 PHE A O 1
ATOM 945 N N . ARG A 1 118 ? 9.951 -8.258 -2.647 1.00 96.69 118 ARG A N 1
ATOM 946 C CA . ARG A 1 118 ? 8.817 -8.666 -1.799 1.00 96.69 118 ARG A CA 1
ATOM 947 C C . ARG A 1 118 ? 9.226 -8.712 -0.330 1.00 96.69 118 ARG A C 1
ATOM 949 O O . ARG A 1 118 ? 8.478 -8.228 0.516 1.00 96.69 118 ARG A O 1
ATOM 956 N N . TYR A 1 119 ? 10.406 -9.255 -0.028 1.00 96.56 119 TYR A N 1
ATOM 957 C CA . TYR A 1 119 ? 10.926 -9.319 1.337 1.00 96.56 119 TYR A CA 1
ATOM 958 C C . TYR A 1 119 ? 11.201 -7.925 1.912 1.00 96.56 119 TYR A C 1
ATOM 960 O O . TYR A 1 119 ? 10.846 -7.647 3.055 1.00 96.5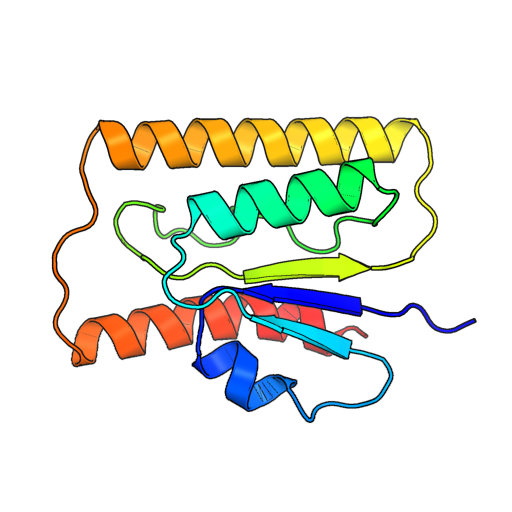6 119 TYR A O 1
ATOM 968 N N . ILE A 1 120 ? 11.774 -7.018 1.116 1.00 95.88 120 ILE A N 1
ATOM 969 C CA . ILE A 1 120 ? 12.018 -5.636 1.547 1.00 95.88 120 ILE A CA 1
ATOM 970 C C . ILE A 1 120 ? 10.700 -4.944 1.910 1.00 95.88 120 ILE A C 1
ATOM 972 O O . ILE A 1 120 ? 10.591 -4.401 3.008 1.00 95.88 120 ILE A O 1
ATOM 976 N N . ASP A 1 121 ? 9.693 -4.992 1.036 1.00 96.31 121 ASP A N 1
ATOM 977 C CA . ASP A 1 121 ? 8.376 -4.403 1.321 1.00 96.31 121 ASP A CA 1
ATOM 978 C C . ASP A 1 121 ? 7.708 -5.052 2.550 1.00 96.31 121 ASP A C 1
ATOM 980 O O . ASP A 1 121 ? 7.220 -4.347 3.434 1.00 96.31 121 ASP A O 1
ATOM 984 N N . GLN A 1 122 ? 7.787 -6.382 2.680 1.00 96.12 122 GLN A N 1
ATOM 985 C CA . GLN A 1 122 ? 7.279 -7.104 3.850 1.00 96.12 122 GLN A CA 1
ATOM 986 C C . GLN A 1 122 ? 7.980 -6.675 5.156 1.00 96.12 122 GLN A C 1
ATOM 988 O O . GLN A 1 122 ? 7.322 -6.467 6.173 1.00 96.12 122 GLN A O 1
ATOM 993 N N . SER A 1 123 ? 9.303 -6.504 5.148 1.00 94.62 123 SER A N 1
ATOM 994 C CA . SER A 1 123 ? 10.056 -6.105 6.347 1.00 94.62 123 SER A CA 1
ATOM 995 C C . SER A 1 123 ? 9.685 -4.702 6.842 1.00 94.62 123 SER A C 1
ATOM 997 O O . SER A 1 123 ? 9.675 -4.440 8.046 1.00 94.62 123 SER A O 1
ATOM 999 N N . LEU A 1 124 ? 9.326 -3.797 5.922 1.00 93.94 124 LEU A N 1
ATOM 1000 C CA . LEU A 1 124 ? 8.863 -2.455 6.269 1.00 93.94 124 LEU A CA 1
ATOM 1001 C C . LEU A 1 124 ? 7.526 -2.525 7.012 1.00 93.94 124 LEU A C 1
ATOM 1003 O O . LEU A 1 124 ? 7.372 -1.872 8.050 1.00 93.94 124 LEU A O 1
ATOM 1007 N N . ILE A 1 125 ? 6.588 -3.343 6.519 1.00 95.00 125 ILE A N 1
ATOM 1008 C CA . ILE A 1 125 ? 5.261 -3.474 7.131 1.00 95.00 125 ILE A CA 1
ATOM 1009 C C . ILE A 1 125 ? 5.292 -4.257 8.443 1.00 95.00 125 ILE A C 1
ATOM 1011 O O . ILE A 1 125 ? 4.546 -3.937 9.366 1.00 95.00 125 ILE A O 1
ATOM 1015 N N . GLU A 1 126 ? 6.197 -5.226 8.579 1.00 93.81 126 GLU A N 1
ATOM 1016 C CA . GLU A 1 126 ? 6.347 -6.020 9.799 1.00 93.81 126 GLU A CA 1
ATOM 1017 C C . GLU A 1 126 ? 6.605 -5.145 11.032 1.00 93.81 126 GLU A C 1
ATOM 1019 O O . GLU A 1 126 ? 6.041 -5.384 12.099 1.00 93.81 126 GLU A O 1
ATOM 1024 N N . SER A 1 127 ? 7.380 -4.070 10.866 1.00 87.44 127 SER A N 1
ATOM 1025 C CA . SER A 1 127 ? 7.644 -3.106 11.938 1.00 87.44 127 SER A CA 1
ATOM 1026 C C . SER A 1 127 ? 6.407 -2.323 12.398 1.00 87.44 127 SER A C 1
ATOM 1028 O O . SER A 1 127 ? 6.419 -1.775 13.501 1.00 87.44 127 SER A O 1
ATOM 1030 N N . ALA A 1 128 ? 5.378 -2.208 11.557 1.00 90.56 128 ALA A N 1
ATOM 1031 C CA . ALA A 1 128 ? 4.111 -1.564 11.889 1.00 90.56 128 ALA A CA 1
ATOM 1032 C C . ALA A 1 128 ? 3.137 -2.574 12.505 1.00 90.56 128 ALA A C 1
ATOM 1034 O O . ALA A 1 128 ? 2.536 -2.291 13.539 1.00 90.56 128 ALA A O 1
ATOM 1035 N N . VAL A 1 129 ? 3.058 -3.776 11.924 1.00 92.69 129 VAL A N 1
ATOM 1036 C CA . VAL A 1 129 ? 2.218 -4.871 12.430 1.00 92.69 129 VAL A CA 1
ATOM 1037 C C . VAL A 1 129 ? 2.648 -5.319 13.830 1.00 92.69 129 VAL A C 1
ATOM 1039 O O . VAL A 1 129 ? 1.805 -5.705 14.623 1.00 92.69 129 VAL A O 1
ATOM 1042 N N . SER A 1 130 ? 3.926 -5.227 14.202 1.00 90.25 130 SER A N 1
ATOM 1043 C CA . SER A 1 130 ? 4.378 -5.596 15.555 1.00 90.25 130 SER A CA 1
ATOM 1044 C C . SER A 1 130 ? 3.884 -4.675 16.683 1.00 90.25 130 SER A C 1
ATOM 1046 O O . SER A 1 130 ? 4.163 -4.949 17.850 1.00 90.25 130 SER A O 1
ATOM 1048 N N . ARG A 1 131 ? 3.193 -3.574 16.356 1.00 84.38 131 ARG A N 1
ATOM 1049 C CA . ARG A 1 131 ? 2.718 -2.562 17.316 1.00 84.38 131 ARG A CA 1
ATOM 1050 C C . ARG A 1 131 ? 1.215 -2.628 17.591 1.00 84.38 131 ARG A C 1
ATOM 1052 O O . ARG A 1 131 ? 0.735 -1.775 18.339 1.00 84.38 131 ARG A O 1
ATOM 1059 N N . ILE A 1 132 ? 0.494 -3.557 16.958 1.00 85.81 132 ILE A N 1
ATOM 1060 C CA . ILE A 1 132 ? -0.961 -3.717 17.115 1.00 85.81 132 ILE A CA 1
ATOM 1061 C C . ILE A 1 132 ? -1.303 -4.819 18.109 1.00 85.81 132 ILE A C 1
ATOM 1063 O O . ILE A 1 132 ? -0.529 -5.801 18.193 1.00 85.81 132 ILE A O 1
#

Foldseek 3Di:
DQKAKEKQWCQVVLCVVCCVVDPRYHYRHDHPDFLLVSLVVVLVVLVVVKAWQDQFPPDDDASLEQRIGITMIINDHDDPVNSVVVNVSSVVNNVRNVVSCVVHNRDDDDPVVNVVSSVVNNVRVVVRVVVD

Secondary structure (DSSP, 8-state):
-PPPEEEEES-HHHHHHHTTSBTTEEEEE-TT--HHHHHHHHHHHHHTTPEE-S-TT-SSS-TTT----EEEEES----HHHHHHHHHHHHHHHHHHHHHHHHSPPP---HHHHHHHHHHHHHHHHHHHTT-

InterPro domains:
  IPR047735 GrdX-like [NF038093] (7-129)
  IPR047735 GrdX-like [PF28011] (7-129)

Radius of gyration: 14.34 Å; chains: 1; bounding box: 29×34×37 Å

Sequence (132 aa):
MNKLYTLITNNELVKERYGAYGKELNVEYLEDAGCLDVLIKARDAIHGGSRLETHPMAGSIKPNQNPYKTVMISDGKVDPEEFQEFITVMENSIMTCRKFLMEKPLPEWDEKLKKDFRYIDQSLIESAVSRI

Organism: Clostridium symbiosum (NCBI:txid1512)

pLDDT: mean 94.46, std 5.75, range [52.97, 98.75]